Protein AF-A0A846QA84-F1 (afdb_monomer)

Mean predicted aligned error: 5.4 Å

Solvent-acc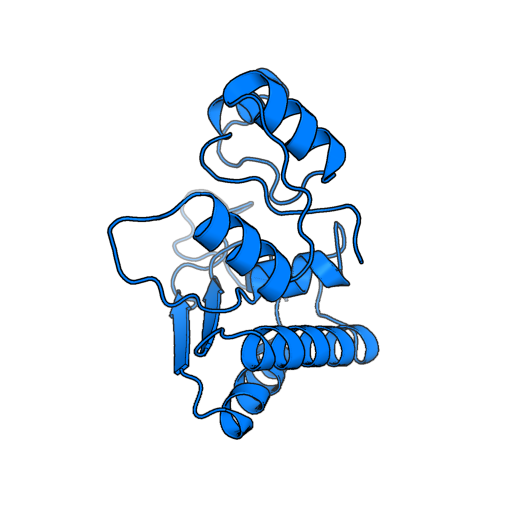essible surface area (backbone atoms only — not comparable to full-atom values): 9859 Å² total; per-residue (Å²): 128,49,66,32,36,66,67,62,77,90,46,50,67,63,48,36,74,77,54,76,61,95,87,63,76,79,68,62,41,47,42,66,62,49,26,54,50,35,33,73,77,74,70,48,65,86,84,60,90,48,54,51,51,45,48,51,55,48,60,77,68,58,72,97,66,93,83,81,52,56,43,46,48,40,58,41,46,26,42,72,44,35,91,65,30,87,43,64,75,51,73,72,48,47,54,52,39,42,51,53,49,54,50,32,44,74,50,62,30,54,25,41,30,39,45,35,33,35,88,47,33,49,38,54,48,70,65,58,52,52,60,48,55,56,61,29,67,84,67,76,36,46,81,51,65,46,66,69,76,62,35,50,84,65,97,53,64,90,89,58,95,52,41,73,80,86,127

Radius of gyration: 16.78 Å; Cα contacts (8 Å, |Δi|>4): 224; chains: 1; bounding box: 35×41×42 Å

Structure (mmCIF, N/CA/C/O backbone):
data_AF-A0A846QA84-F1
#
_entry.id   AF-A0A846QA84-F1
#
loop_
_atom_site.group_PDB
_atom_site.id
_atom_site.type_symbol
_atom_site.label_atom_id
_atom_site.label_alt_id
_atom_site.label_comp_id
_atom_site.label_asym_id
_atom_site.label_entity_id
_atom_site.label_seq_id
_atom_site.pdbx_PDB_ins_code
_atom_site.Cartn_x
_atom_site.Cartn_y
_atom_site.Cartn_z
_atom_site.occupancy
_atom_site.B_iso_or_equiv
_atom_site.auth_seq_id
_atom_site.auth_comp_id
_atom_site.auth_asym_id
_atom_site.auth_atom_id
_atom_site.pdbx_PDB_model_num
ATOM 1 N N . MET A 1 1 ? 8.808 -9.639 5.289 1.00 56.62 1 MET A N 1
ATOM 2 C CA . MET A 1 1 ? 7.900 -8.529 4.924 1.00 56.62 1 MET A CA 1
ATOM 3 C C . MET A 1 1 ? 8.656 -7.243 5.199 1.00 56.62 1 MET A C 1
ATOM 5 O O . MET A 1 1 ? 9.307 -7.202 6.235 1.00 56.62 1 MET A O 1
ATOM 9 N N . ASN A 1 2 ? 8.670 -6.285 4.268 1.00 66.56 2 ASN A N 1
ATOM 10 C CA . ASN A 1 2 ? 9.548 -5.113 4.367 1.00 66.56 2 ASN A CA 1
ATOM 11 C C . ASN A 1 2 ? 9.352 -4.306 5.652 1.00 66.56 2 ASN A C 1
ATOM 13 O O . ASN A 1 2 ? 8.237 -4.175 6.151 1.00 66.56 2 ASN A O 1
ATOM 17 N N . GLU A 1 3 ? 10.437 -3.695 6.117 1.00 86.62 3 GLU A N 1
ATOM 18 C CA . GLU A 1 3 ? 10.467 -2.801 7.281 1.00 86.62 3 GLU A CA 1
ATOM 19 C C . GLU A 1 3 ? 9.967 -1.388 6.951 1.00 86.62 3 GLU A C 1
ATOM 21 O O . GLU A 1 3 ? 10.035 -0.501 7.793 1.00 86.62 3 GLU A O 1
ATOM 26 N N . TYR A 1 4 ? 9.445 -1.164 5.741 1.00 91.81 4 TYR A N 1
ATOM 27 C CA . TYR A 1 4 ? 9.046 0.144 5.232 1.00 91.81 4 TYR A CA 1
ATOM 28 C C . TYR A 1 4 ? 7.558 0.199 4.915 1.00 91.81 4 TYR A C 1
ATOM 30 O O . TYR A 1 4 ? 6.963 -0.763 4.432 1.00 91.81 4 TYR A O 1
ATOM 38 N N . MET A 1 5 ? 6.966 1.372 5.119 1.00 92.44 5 MET A N 1
ATOM 39 C CA . MET A 1 5 ? 5.606 1.658 4.687 1.00 92.44 5 MET A CA 1
ATOM 40 C C . MET A 1 5 ? 5.478 3.085 4.164 1.00 92.44 5 MET A C 1
ATOM 42 O O . MET A 1 5 ? 6.270 3.971 4.490 1.00 92.44 5 MET A O 1
ATOM 46 N N . ARG A 1 6 ? 4.427 3.328 3.378 1.00 91.19 6 ARG A N 1
ATOM 47 C CA . ARG A 1 6 ? 3.999 4.694 3.083 1.00 91.19 6 ARG A CA 1
ATOM 48 C C . ARG A 1 6 ? 3.365 5.292 4.340 1.00 91.19 6 ARG A C 1
ATOM 50 O O . ARG A 1 6 ? 2.365 4.740 4.802 1.00 91.19 6 ARG A O 1
ATOM 57 N N . PRO A 1 7 ? 3.877 6.408 4.883 1.00 92.00 7 PRO A N 1
ATOM 58 C CA . PRO A 1 7 ? 3.294 6.990 6.078 1.00 92.00 7 PRO A CA 1
ATOM 59 C C . PRO A 1 7 ? 1.849 7.455 5.818 1.00 92.00 7 PRO A C 1
ATOM 61 O O . PRO A 1 7 ? 1.561 8.018 4.752 1.00 92.00 7 PRO A O 1
ATOM 64 N N . PRO A 1 8 ? 0.930 7.263 6.783 1.00 91.62 8 PRO A N 1
ATOM 65 C CA . PRO A 1 8 ? -0.411 7.824 6.712 1.00 91.62 8 PRO A CA 1
ATOM 66 C C . PRO A 1 8 ? -0.376 9.339 6.496 1.00 91.62 8 PRO A C 1
ATOM 68 O O . PRO A 1 8 ? 0.373 10.054 7.158 1.00 91.62 8 PRO A O 1
ATOM 71 N N . MET A 1 9 ? -1.243 9.861 5.620 1.00 89.19 9 MET A N 1
ATOM 72 C CA . MET A 1 9 ? -1.298 11.308 5.345 1.00 89.19 9 MET A CA 1
ATOM 73 C C . MET A 1 9 ? -1.587 12.152 6.589 1.00 89.19 9 MET A C 1
ATOM 75 O O . MET A 1 9 ? -1.236 13.327 6.620 1.00 89.19 9 MET A O 1
ATOM 79 N N . VAL A 1 10 ? -2.210 11.559 7.606 1.00 91.62 10 VAL A N 1
ATOM 80 C CA . VAL A 1 10 ? -2.491 12.222 8.881 1.00 91.62 10 VAL A CA 1
ATOM 81 C C . VAL A 1 10 ? -1.231 12.563 9.682 1.00 91.62 10 VAL A C 1
ATOM 83 O O . VAL A 1 10 ? -1.326 13.381 10.586 1.00 91.62 10 VAL A O 1
ATOM 86 N N . LEU A 1 11 ? -0.070 11.984 9.351 1.00 92.75 11 LEU A N 1
ATOM 87 C CA . LEU A 1 11 ? 1.227 12.285 9.974 1.00 92.75 11 LEU A CA 1
ATOM 88 C C . LEU A 1 11 ? 2.038 13.355 9.223 1.00 92.75 11 LEU A C 1
ATOM 90 O O . LEU A 1 11 ? 3.226 13.532 9.483 1.00 92.75 11 LEU A O 1
ATOM 94 N N . ARG A 1 12 ? 1.444 14.020 8.225 1.00 90.06 12 ARG A N 1
ATOM 95 C CA . ARG A 1 12 ? 2.167 14.940 7.335 1.00 90.06 12 ARG A CA 1
ATOM 96 C C . ARG A 1 12 ? 2.883 16.058 8.095 1.00 90.06 12 ARG A C 1
ATOM 98 O O . ARG A 1 12 ? 4.022 16.367 7.756 1.00 90.06 12 ARG A O 1
ATOM 105 N N . ASP A 1 13 ? 2.224 16.632 9.095 1.00 90.69 13 ASP A N 1
ATOM 106 C CA . ASP A 1 13 ? 2.763 17.755 9.862 1.00 90.69 13 ASP A CA 1
ATOM 107 C C . ASP A 1 13 ? 3.939 17.295 10.728 1.00 90.69 13 ASP A C 1
ATOM 109 O O . ASP A 1 13 ? 4.999 17.910 10.706 1.00 90.69 13 ASP A O 1
ATOM 113 N N . GLU A 1 14 ? 3.811 16.143 11.392 1.00 93.00 14 GLU A N 1
ATOM 114 C CA . GLU A 1 14 ? 4.884 15.573 12.210 1.00 93.00 14 GLU A CA 1
ATOM 115 C C . GLU A 1 14 ? 6.107 15.192 11.370 1.00 93.00 14 GLU A C 1
ATOM 117 O O . GLU A 1 14 ? 7.246 15.387 11.794 1.00 93.00 14 GLU A O 1
ATOM 122 N N . ILE A 1 15 ? 5.883 14.664 10.163 1.00 90.50 15 ILE A N 1
ATOM 123 C CA . ILE A 1 15 ? 6.961 14.351 9.219 1.00 90.50 15 ILE A CA 1
ATOM 124 C C . ILE A 1 15 ? 7.653 15.636 8.763 1.00 90.50 15 ILE A C 1
ATOM 126 O O . ILE A 1 15 ? 8.879 15.667 8.697 1.00 90.50 15 ILE A O 1
ATOM 130 N N . PHE A 1 16 ? 6.895 16.697 8.476 1.00 89.25 16 PHE A N 1
ATOM 131 C CA . PHE A 1 16 ? 7.455 17.991 8.089 1.00 89.25 16 PHE A CA 1
ATOM 132 C C . PHE A 1 16 ? 8.254 18.640 9.228 1.00 89.25 16 PHE A C 1
ATOM 134 O O . PHE A 1 16 ? 9.320 19.192 8.980 1.00 89.25 16 PHE A O 1
ATOM 141 N N . GLU A 1 17 ? 7.784 18.548 10.472 1.00 89.38 17 GLU A N 1
ATOM 142 C CA . GLU A 1 17 ? 8.512 19.058 11.639 1.00 89.38 17 GLU A CA 1
ATOM 143 C C . GLU A 1 17 ? 9.857 18.347 11.847 1.00 89.38 17 GLU A C 1
ATOM 145 O O . GLU A 1 17 ? 10.846 18.991 12.194 1.00 89.38 17 GLU A O 1
ATOM 150 N N . GLN A 1 18 ? 9.912 17.029 11.629 1.00 84.62 18 GLN A N 1
ATOM 151 C CA . GLN A 1 18 ? 11.150 16.255 11.763 1.00 84.62 18 GLN A CA 1
ATOM 152 C C . GLN A 1 18 ? 12.087 16.409 10.563 1.00 84.62 18 GLN A C 1
ATOM 154 O O .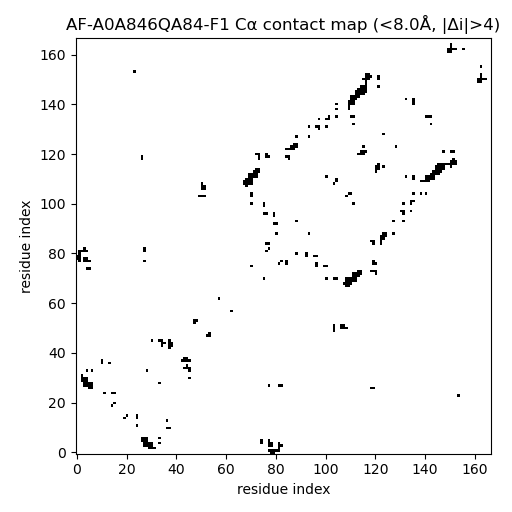 GLN A 1 18 ? 13.307 16.438 10.723 1.00 84.62 18 GLN A O 1
ATOM 159 N N . SER A 1 19 ? 11.524 16.480 9.359 1.00 83.44 19 SER A N 1
ATOM 160 C CA . SER A 1 19 ? 12.264 16.580 8.106 1.00 83.44 19 SER A CA 1
ATOM 161 C C . SER A 1 19 ? 11.544 17.546 7.159 1.00 83.44 19 SER A C 1
ATOM 163 O O . SER A 1 19 ? 10.719 17.124 6.342 1.00 83.44 19 SER A O 1
ATOM 165 N N . PRO A 1 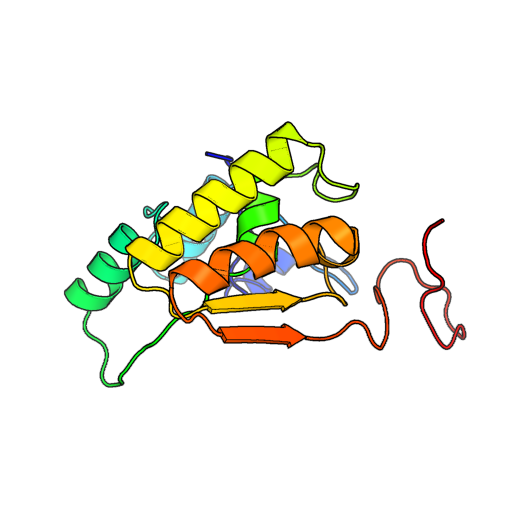20 ? 11.823 18.860 7.269 1.00 84.81 20 PRO A N 1
ATOM 166 C CA . PRO A 1 20 ? 11.170 19.864 6.441 1.00 84.81 20 PRO A CA 1
ATOM 167 C C . PRO A 1 20 ? 11.414 19.618 4.951 1.00 84.81 20 PRO A C 1
ATOM 169 O O . PRO A 1 20 ? 12.543 19.407 4.511 1.00 84.81 20 PRO A O 1
ATOM 172 N N . TYR A 1 21 ? 10.350 19.701 4.156 1.00 80.88 21 TYR A N 1
ATOM 173 C CA . TYR A 1 21 ? 10.397 19.531 2.705 1.00 80.88 21 TYR A CA 1
ATOM 174 C C . TYR A 1 21 ? 9.572 20.619 2.014 1.00 80.88 21 TYR A C 1
ATOM 176 O O . TYR A 1 21 ? 8.533 21.039 2.510 1.00 80.88 21 TYR A O 1
ATOM 184 N N . LEU A 1 22 ? 9.998 21.074 0.835 1.00 72.19 22 LEU A N 1
ATOM 185 C CA . LEU A 1 22 ? 9.330 22.201 0.172 1.00 72.19 22 LEU A CA 1
ATOM 186 C C . LEU A 1 22 ? 8.031 21.803 -0.553 1.00 72.19 22 LEU A C 1
ATOM 188 O O . LEU A 1 22 ? 7.061 22.553 -0.536 1.00 72.19 22 LEU A O 1
ATOM 192 N N . TYR A 1 23 ? 7.999 20.625 -1.185 1.00 74.56 23 TYR A N 1
ATOM 193 C CA . TYR A 1 23 ? 6.863 20.203 -2.022 1.00 74.56 23 TYR A CA 1
ATOM 194 C C . TYR A 1 23 ? 6.355 18.792 -1.725 1.00 74.56 23 TYR A C 1
ATOM 196 O O . TYR A 1 23 ? 5.160 18.526 -1.844 1.00 74.56 23 TYR A O 1
ATOM 204 N N . TYR A 1 24 ? 7.244 17.875 -1.345 1.00 74.69 24 TYR A N 1
ATOM 205 C CA . TYR A 1 24 ? 6.927 16.456 -1.276 1.00 74.69 24 TYR A CA 1
ATOM 206 C C . TYR A 1 24 ? 7.546 15.792 -0.054 1.00 74.69 24 TYR A C 1
ATOM 208 O O . TYR A 1 24 ? 8.763 15.806 0.104 1.00 74.69 24 TYR A O 1
ATOM 216 N N . ALA A 1 25 ? 6.698 15.158 0.756 1.00 80.50 25 ALA A N 1
ATOM 217 C CA . ALA A 1 25 ? 7.138 14.299 1.845 1.00 80.50 25 ALA A CA 1
ATOM 218 C C . ALA A 1 25 ? 7.853 13.042 1.310 1.00 80.50 25 ALA A C 1
ATOM 220 O O . ALA A 1 25 ? 7.544 12.597 0.187 1.00 80.50 25 ALA A O 1
ATOM 221 N N . PRO A 1 26 ? 8.731 12.425 2.126 1.00 84.31 26 PRO A N 1
ATOM 222 C CA . PRO A 1 26 ? 9.246 11.085 1.869 1.00 84.31 26 PRO A CA 1
ATOM 223 C C . PRO A 1 26 ? 8.107 10.105 1.560 1.00 84.31 26 PRO A C 1
ATOM 225 O O . PRO A 1 26 ? 7.094 10.065 2.259 1.00 84.31 26 PRO A O 1
ATOM 228 N N . THR A 1 27 ? 8.248 9.335 0.479 1.00 85.06 27 THR A N 1
ATOM 229 C CA . THR A 1 27 ? 7.221 8.360 0.061 1.00 85.06 27 THR A CA 1
ATOM 230 C C . THR A 1 27 ? 7.166 7.162 1.002 1.00 85.06 27 THR A C 1
ATOM 232 O O . THR A 1 27 ? 6.089 6.623 1.239 1.00 85.06 27 THR A O 1
ATOM 235 N N . VAL A 1 28 ? 8.323 6.740 1.504 1.00 92.19 28 VAL A N 1
ATOM 236 C CA . VAL A 1 28 ? 8.508 5.554 2.339 1.00 92.19 28 VAL A CA 1
ATOM 237 C C . VAL A 1 28 ? 9.284 5.953 3.583 1.00 92.19 28 VAL A C 1
ATOM 239 O O . VAL A 1 28 ? 10.170 6.803 3.508 1.00 92.19 28 VAL A O 1
ATOM 242 N N . LEU A 1 29 ? 8.924 5.361 4.715 1.00 93.12 29 LEU A N 1
ATOM 243 C CA . LEU A 1 29 ? 9.637 5.478 5.982 1.00 93.12 29 LEU A CA 1
ATOM 244 C C . LEU A 1 29 ? 9.697 4.097 6.646 1.00 93.12 29 LEU A C 1
ATOM 246 O O . LEU A 1 29 ? 8.795 3.284 6.403 1.00 93.12 29 LEU A O 1
ATOM 250 N N . PRO A 1 30 ? 10.703 3.836 7.498 1.00 93.69 30 PRO A N 1
ATOM 251 C CA . PRO A 1 30 ? 10.697 2.659 8.352 1.00 93.69 30 PRO A CA 1
ATOM 252 C C . PRO A 1 30 ? 9.425 2.609 9.205 1.00 93.69 30 PRO A C 1
ATOM 254 O O . PRO A 1 30 ? 8.974 3.630 9.734 1.00 93.69 30 PRO A O 1
ATOM 257 N N . ILE A 1 31 ? 8.838 1.423 9.350 1.00 93.75 31 ILE A N 1
ATOM 258 C CA . ILE A 1 31 ? 7.599 1.206 10.104 1.00 93.75 31 ILE A CA 1
ATOM 259 C C . ILE A 1 31 ? 7.778 1.634 11.560 1.00 93.75 31 ILE A C 1
ATOM 261 O O . ILE A 1 31 ? 6.859 2.220 12.126 1.00 93.75 31 ILE A O 1
ATOM 265 N N . ASP A 1 32 ? 8.955 1.420 12.146 1.00 94.56 32 ASP A N 1
ATOM 266 C CA . ASP A 1 32 ? 9.250 1.845 13.518 1.00 94.56 32 ASP A CA 1
ATOM 267 C C . ASP A 1 32 ? 9.178 3.368 13.661 1.00 94.56 32 ASP A C 1
ATOM 269 O O . ASP A 1 32 ? 8.512 3.873 14.562 1.00 94.56 32 ASP A O 1
ATOM 273 N N . THR A 1 33 ? 9.734 4.111 12.697 1.00 94.6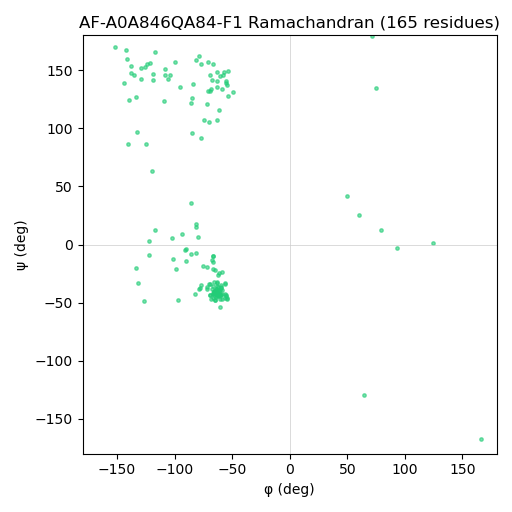2 33 THR A N 1
ATOM 274 C CA . THR A 1 33 ? 9.609 5.575 12.649 1.00 94.62 33 THR A CA 1
ATOM 275 C C . THR A 1 33 ? 8.147 6.008 12.538 1.00 94.62 33 THR A C 1
ATOM 277 O O . THR A 1 33 ? 7.710 6.927 13.233 1.00 94.62 33 THR A O 1
ATOM 280 N N . VAL A 1 34 ? 7.358 5.340 11.691 1.00 94.81 34 VAL A N 1
ATOM 281 C CA . VAL A 1 34 ? 5.922 5.631 11.564 1.00 94.81 34 VAL A CA 1
ATOM 282 C C . VAL A 1 34 ? 5.177 5.305 12.861 1.00 94.81 34 VAL A C 1
ATOM 284 O O . VAL A 1 34 ? 4.313 6.073 13.281 1.00 94.81 34 VAL A O 1
ATOM 287 N N . ASN A 1 35 ? 5.523 4.208 13.527 1.00 95.75 35 ASN A N 1
ATOM 288 C CA . ASN A 1 35 ? 4.914 3.788 14.782 1.00 95.75 35 ASN A CA 1
ATOM 289 C C . ASN A 1 35 ? 5.236 4.732 15.937 1.00 95.75 35 ASN A C 1
ATOM 291 O O . ASN A 1 35 ? 4.336 5.040 16.717 1.00 95.75 35 ASN A O 1
ATOM 295 N N . ASP A 1 36 ? 6.455 5.259 16.012 1.00 96.25 36 ASP A N 1
ATOM 296 C CA . ASP A 1 36 ? 6.819 6.283 16.992 1.00 96.25 36 ASP A CA 1
ATOM 297 C C . ASP A 1 36 ? 5.982 7.554 16.807 1.00 96.25 36 ASP A C 1
ATOM 299 O O . ASP A 1 36 ? 5.451 8.110 17.775 1.00 96.25 36 ASP A O 1
ATOM 303 N N . LEU A 1 37 ? 5.785 7.979 15.555 1.00 95.50 37 LEU A N 1
ATOM 304 C CA . LEU A 1 37 ? 4.931 9.117 15.213 1.00 95.50 37 LEU A CA 1
ATOM 305 C C . LEU A 1 37 ? 3.456 8.865 15.556 1.00 95.50 37 LEU A C 1
ATOM 307 O O . LEU A 1 37 ? 2.820 9.706 16.197 1.00 95.50 37 LEU A O 1
ATOM 311 N N . MET A 1 38 ? 2.915 7.703 15.181 1.00 96.25 38 MET A N 1
ATOM 312 C CA . MET A 1 38 ? 1.542 7.304 15.511 1.00 96.25 38 MET A CA 1
ATOM 313 C C . MET A 1 38 ? 1.325 7.244 17.024 1.00 96.25 38 MET A C 1
ATOM 315 O O . MET A 1 38 ? 0.330 7.770 17.527 1.00 96.25 38 MET A O 1
ATOM 319 N N . LYS A 1 39 ? 2.280 6.680 17.769 1.00 96.62 39 LYS A N 1
ATOM 320 C CA . LYS A 1 39 ? 2.211 6.581 19.227 1.00 96.62 39 LYS A CA 1
ATOM 321 C C . LYS A 1 39 ? 2.272 7.955 19.880 1.00 96.62 39 LYS A C 1
ATOM 323 O O . LYS A 1 39 ? 1.488 8.219 20.787 1.00 96.62 39 LYS A O 1
ATOM 328 N N . LYS A 1 40 ? 3.141 8.848 19.398 1.00 95.44 40 LYS A N 1
ATOM 329 C CA . LYS A 1 40 ? 3.241 10.227 19.893 1.00 95.44 40 LYS A CA 1
ATOM 330 C C . LYS A 1 40 ? 1.956 11.024 19.643 1.00 95.44 40 LYS A C 1
ATOM 332 O O . LYS A 1 40 ? 1.515 11.738 20.538 1.00 95.44 40 LYS A O 1
ATOM 337 N N . LYS A 1 41 ? 1.363 10.915 18.449 1.00 95.38 41 LYS A N 1
ATOM 338 C CA . LYS A 1 41 ? 0.189 11.711 18.050 1.00 95.38 41 LYS A CA 1
ATOM 339 C C . LYS A 1 41 ? -1.136 11.144 18.557 1.00 95.38 41 LYS A C 1
ATOM 341 O O . LYS A 1 41 ? -2.003 11.897 18.989 1.00 95.38 41 LYS A O 1
ATOM 346 N N . TYR A 1 42 ? -1.304 9.827 18.480 1.00 94.88 42 TYR A N 1
ATOM 347 C CA . TYR A 1 42 ? -2.587 9.154 18.694 1.00 94.88 42 TYR A CA 1
ATOM 348 C C . TYR A 1 42 ? -2.573 8.113 19.817 1.00 94.88 42 TYR A C 1
ATOM 350 O O . TYR A 1 42 ? -3.636 7.614 20.181 1.00 94.88 42 TYR A O 1
ATOM 358 N N . GLY A 1 43 ? -1.408 7.771 20.376 1.00 95.69 43 GLY A N 1
ATOM 359 C CA . GLY A 1 43 ? -1.300 6.817 21.483 1.00 95.69 43 GLY A CA 1
ATOM 360 C C . GLY A 1 43 ? -1.382 5.339 21.086 1.00 95.69 43 GLY A C 1
ATOM 361 O O . GLY A 1 43 ? -1.517 4.495 21.967 1.00 95.69 43 GLY A O 1
ATOM 362 N N . TRP A 1 44 ? -1.295 5.003 19.794 1.00 94.12 44 TRP A N 1
ATOM 363 C CA . TRP A 1 44 ? -1.321 3.620 19.293 1.00 94.12 44 TRP A CA 1
ATOM 364 C C . TRP A 1 44 ? -0.355 3.423 18.115 1.00 94.12 44 TRP A C 1
ATOM 366 O O . TRP A 1 44 ? 0.153 4.396 17.563 1.00 94.12 44 TRP A O 1
ATOM 376 N N . THR A 1 45 ? -0.086 2.170 17.743 1.00 95.31 45 THR A N 1
ATOM 377 C CA . THR A 1 45 ? 0.878 1.783 16.695 1.00 95.31 45 THR A CA 1
ATOM 378 C C . THR A 1 45 ? 0.233 0.919 15.614 1.00 95.31 45 THR A C 1
ATOM 380 O O . THR A 1 45 ? -0.732 0.208 15.873 1.00 95.31 45 THR A O 1
ATOM 383 N N . ILE A 1 46 ? 0.804 0.935 14.412 1.00 93.12 46 ILE A N 1
ATOM 384 C CA . ILE A 1 46 ? 0.467 0.062 13.286 1.00 93.12 46 ILE A CA 1
ATOM 385 C C . ILE A 1 46 ? 1.243 -1.255 13.428 1.00 93.12 46 ILE A C 1
ATOM 387 O O . ILE A 1 46 ? 2.411 -1.393 13.047 1.00 93.12 46 ILE A O 1
ATOM 391 N N . ASP A 1 47 ? 0.571 -2.237 14.005 1.00 92.25 47 ASP A N 1
ATOM 392 C CA . ASP A 1 47 ? 1.094 -3.551 14.395 1.00 92.25 47 ASP A CA 1
ATOM 393 C C . ASP A 1 47 ? 0.428 -4.717 13.645 1.00 92.25 47 ASP A C 1
ATOM 395 O O . ASP A 1 47 ? 0.629 -5.875 13.996 1.00 92.25 47 ASP A O 1
ATOM 399 N N . TYR A 1 48 ? -0.315 -4.412 12.583 1.00 93.06 48 TYR A N 1
ATOM 400 C CA . TYR A 1 48 ? -0.791 -5.376 11.597 1.00 93.06 48 TYR A CA 1
ATOM 401 C C . TYR A 1 48 ? 0.100 -5.366 10.348 1.00 93.06 48 TYR A C 1
ATOM 403 O O . TYR A 1 48 ? 0.818 -4.400 10.052 1.00 93.06 48 TYR A O 1
ATOM 411 N N . ARG A 1 49 ? 0.069 -6.477 9.623 1.00 91.88 49 ARG A N 1
ATOM 412 C CA . ARG A 1 49 ? 0.853 -6.782 8.423 1.00 91.88 49 ARG A CA 1
ATOM 413 C C . ARG A 1 49 ? -0.002 -7.376 7.307 1.00 91.88 49 ARG A C 1
ATOM 415 O O . ARG A 1 49 ? 0.395 -7.280 6.150 1.00 91.88 49 ARG A O 1
ATOM 422 N N . THR A 1 50 ? -1.169 -7.927 7.630 1.00 94.75 50 THR A N 1
ATOM 423 C CA . THR A 1 50 ? -2.122 -8.474 6.653 1.00 94.75 50 THR A CA 1
ATOM 424 C C . THR A 1 50 ? -3.449 -7.714 6.665 1.00 94.75 50 THR A C 1
ATOM 426 O O . THR A 1 50 ? -3.736 -6.937 7.583 1.00 94.75 50 THR A O 1
ATOM 429 N N . MET A 1 51 ? -4.279 -7.923 5.639 1.00 95.31 51 MET A N 1
ATOM 430 C CA . MET A 1 51 ? -5.624 -7.346 5.602 1.00 95.31 51 MET A CA 1
ATOM 431 C C . MET A 1 51 ? -6.528 -7.993 6.649 1.00 95.31 51 MET A C 1
ATOM 433 O O . MET A 1 51 ? -7.335 -7.290 7.250 1.00 95.31 51 MET A O 1
ATOM 437 N N . ALA A 1 52 ? -6.354 -9.288 6.923 1.00 96.38 52 ALA A N 1
ATOM 438 C CA . ALA A 1 52 ? -7.075 -9.976 7.992 1.00 96.38 52 ALA A CA 1
ATOM 439 C C . ALA A 1 52 ? -6.790 -9.359 9.372 1.00 96.38 52 ALA A C 1
ATOM 441 O O . ALA A 1 52 ? -7.720 -9.064 10.120 1.00 96.38 52 ALA A O 1
ATOM 442 N N . GLU A 1 53 ? -5.520 -9.096 9.693 1.00 96.19 53 GLU A N 1
ATOM 443 C CA . GLU A 1 53 ? -5.144 -8.438 10.951 1.00 96.19 53 GLU A CA 1
ATOM 444 C C . GLU A 1 53 ? -5.688 -7.005 11.021 1.00 96.19 53 GLU A C 1
ATOM 446 O O . GLU A 1 53 ? -6.182 -6.574 12.062 1.00 96.19 53 GLU A O 1
ATOM 451 N N . TYR A 1 54 ? -5.650 -6.264 9.908 1.00 94.88 54 TYR A N 1
ATOM 452 C CA . TYR A 1 54 ? -6.255 -4.935 9.844 1.00 94.88 54 TYR A CA 1
ATOM 453 C C . TYR A 1 54 ? -7.772 -4.981 10.083 1.00 94.88 54 TYR A C 1
ATOM 455 O O . TYR A 1 54 ? -8.289 -4.181 10.866 1.00 94.88 54 TYR A O 1
ATOM 463 N N . PHE A 1 55 ? -8.484 -5.928 9.467 1.00 95.56 55 PHE A N 1
ATOM 464 C CA . PHE A 1 55 ? -9.917 -6.109 9.692 1.00 95.56 55 PHE A CA 1
ATOM 465 C C . PHE A 1 55 ? -10.232 -6.443 11.141 1.00 95.56 55 PHE A C 1
ATOM 467 O O . PHE A 1 55 ? -11.118 -5.809 11.709 1.00 95.56 55 PHE A O 1
ATOM 474 N N . GLN A 1 56 ? -9.450 -7.320 11.772 1.00 95.62 56 GLN A N 1
ATOM 475 C CA . GLN A 1 56 ? -9.590 -7.599 13.197 1.00 95.62 56 GLN A CA 1
ATOM 476 C C . GLN A 1 56 ? -9.494 -6.310 14.031 1.00 95.62 56 GLN A C 1
ATOM 478 O O . GLN A 1 56 ? -10.333 -6.076 14.897 1.00 95.62 56 GLN A O 1
ATOM 483 N N . ARG A 1 57 ? -8.541 -5.412 13.735 1.00 94.56 57 ARG A N 1
ATOM 484 C CA . ARG A 1 57 ? -8.433 -4.120 14.443 1.00 94.56 57 ARG A CA 1
ATOM 485 C C . ARG A 1 57 ? -9.629 -3.205 14.225 1.00 94.56 57 ARG A C 1
AT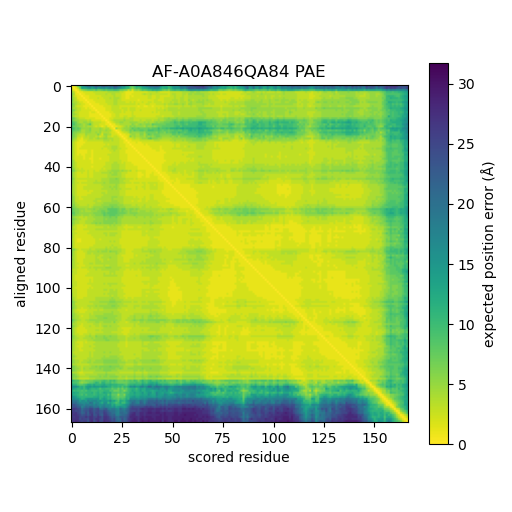OM 487 O O . ARG A 1 57 ? -10.041 -2.507 15.152 1.00 94.56 57 ARG A O 1
ATOM 494 N N . VAL A 1 58 ? -10.170 -3.176 13.011 1.00 94.50 58 VAL A N 1
ATOM 495 C CA . VAL A 1 58 ? -11.363 -2.380 12.695 1.00 94.50 58 VAL A CA 1
ATOM 496 C C . VAL A 1 58 ? -12.587 -2.930 13.430 1.00 94.50 58 VAL A C 1
ATOM 498 O O . VAL A 1 58 ? -13.351 -2.147 13.995 1.00 94.50 58 VAL A O 1
ATOM 501 N N . GLU A 1 59 ? -12.750 -4.251 13.476 1.00 94.94 59 GLU A N 1
ATOM 502 C CA . GLU A 1 59 ? -13.846 -4.926 14.177 1.00 94.94 59 GLU A CA 1
ATOM 503 C C . GLU A 1 59 ? -13.763 -4.740 15.696 1.00 94.94 59 GLU A C 1
ATOM 505 O O . GLU A 1 59 ? -14.751 -4.352 16.316 1.00 94.94 59 GLU A O 1
ATOM 510 N N . GLU A 1 60 ? -12.580 -4.926 16.291 1.00 95.50 60 GLU A N 1
ATOM 511 C CA . GLU A 1 60 ? -12.337 -4.703 17.723 1.00 95.50 60 GLU A CA 1
ATOM 512 C C . GLU A 1 60 ? -12.628 -3.258 18.138 1.00 95.50 60 GLU A C 1
ATOM 514 O O . GLU A 1 60 ? -13.137 -3.002 19.232 1.00 95.50 60 GLU A O 1
ATOM 519 N N . ARG A 1 61 ? -12.306 -2.291 17.269 1.00 93.69 61 ARG A N 1
ATOM 520 C CA . ARG A 1 61 ? -12.577 -0.877 17.535 1.00 93.69 61 ARG A CA 1
ATOM 521 C C . ARG A 1 61 ? -14.046 -0.511 17.328 1.00 93.69 61 ARG A C 1
ATOM 523 O O . ARG A 1 61 ? -14.550 0.353 18.047 1.00 93.69 61 ARG A O 1
ATOM 530 N N . GLY A 1 62 ? -14.696 -1.139 16.352 1.00 95.94 62 GLY A N 1
ATOM 531 C CA . GLY A 1 62 ? -16.034 -0.810 15.879 1.00 95.94 62 GLY A CA 1
ATOM 532 C C . GLY A 1 62 ? -16.062 0.457 15.017 1.00 95.94 62 GLY A C 1
ATOM 533 O O . GLY A 1 62 ? -15.489 1.493 15.363 1.00 95.94 62 GLY A O 1
ATOM 534 N N . ILE A 1 63 ? -16.773 0.394 13.891 1.00 96.12 63 ILE A N 1
ATOM 535 C CA . ILE A 1 63 ? -17.049 1.538 13.011 1.00 96.12 63 I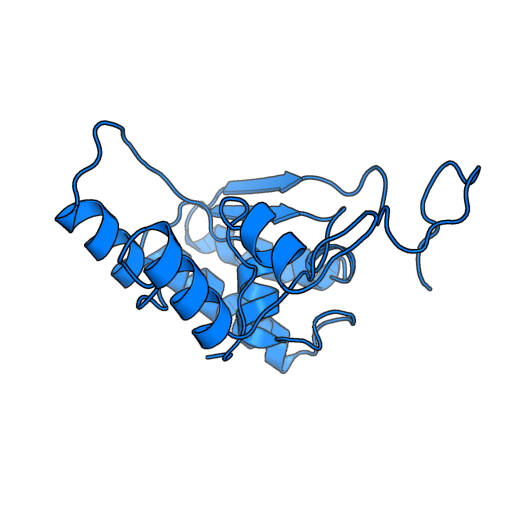LE A CA 1
ATOM 536 C C . ILE A 1 63 ? -18.549 1.628 12.718 1.00 96.12 63 ILE A C 1
ATOM 538 O O . ILE A 1 63 ? -19.258 0.627 12.740 1.00 96.12 63 ILE A O 1
ATOM 542 N N . SER A 1 64 ? -19.053 2.835 12.454 1.00 97.12 64 SER A N 1
ATOM 543 C CA . SER A 1 64 ? -20.488 3.083 12.238 1.00 97.12 64 SER A CA 1
ATOM 544 C C . SER A 1 64 ? -20.961 2.859 10.800 1.00 97.12 64 SER A C 1
ATOM 546 O O . SER A 1 64 ? -22.160 2.929 10.533 1.00 97.12 64 SER A O 1
ATOM 548 N N . ILE A 1 65 ? -20.036 2.629 9.867 1.00 96.38 65 ILE A N 1
ATOM 549 C CA . ILE A 1 65 ? -20.311 2.508 8.434 1.00 96.38 65 ILE A CA 1
ATOM 550 C C . ILE A 1 65 ? -19.852 1.154 7.905 1.00 96.38 65 ILE A C 1
ATOM 552 O O . ILE A 1 65 ? -18.924 0.550 8.438 1.00 96.38 65 ILE A O 1
ATOM 556 N N . ASN A 1 66 ? -20.459 0.716 6.803 1.00 95.56 66 ASN A N 1
ATOM 557 C CA . ASN A 1 66 ? -19.930 -0.405 6.034 1.00 95.56 66 ASN A CA 1
ATOM 558 C C . ASN A 1 66 ? -18.603 -0.004 5.381 1.00 95.56 66 ASN A C 1
ATOM 560 O O . ASN A 1 66 ? -18.465 1.114 4.879 1.00 95.56 66 ASN A O 1
ATOM 564 N N . TYR A 1 67 ? -17.649 -0.932 5.350 1.00 94.44 67 TYR A N 1
ATOM 565 C CA . TYR A 1 67 ? -16.320 -0.696 4.804 1.00 94.44 67 TYR A CA 1
ATOM 566 C C . TYR A 1 67 ? -15.898 -1.848 3.892 1.00 94.44 67 TYR A C 1
ATOM 568 O O . TYR A 1 67 ? -15.961 -3.011 4.278 1.00 94.44 67 TYR A O 1
ATOM 576 N N . VAL A 1 68 ? -15.495 -1.514 2.665 1.00 93.69 68 VAL A N 1
ATOM 577 C CA . VAL A 1 68 ? -15.076 -2.475 1.637 1.00 93.69 68 VAL A CA 1
ATOM 578 C C . VAL A 1 68 ? -13.760 -1.975 1.039 1.00 93.69 68 VAL A C 1
ATOM 580 O O . VAL A 1 68 ? -13.786 -1.086 0.184 1.00 93.69 68 VAL A O 1
ATOM 583 N N . PRO A 1 69 ? -12.600 -2.467 1.505 1.00 94.88 69 PRO A N 1
ATOM 584 C CA . PRO A 1 69 ? -11.320 -1.985 1.015 1.00 94.88 69 PRO A CA 1
ATOM 585 C C . PRO A 1 69 ? -10.915 -2.627 -0.312 1.00 94.88 69 PRO A C 1
ATOM 587 O O . PRO A 1 69 ? -11.342 -3.723 -0.690 1.00 94.88 69 PRO A O 1
ATOM 590 N N . LEU A 1 70 ? -10.017 -1.919 -0.988 1.00 97.75 70 LEU A N 1
ATOM 591 C CA . LEU A 1 70 ? -9.234 -2.411 -2.110 1.00 97.75 70 LEU A CA 1
ATOM 592 C C . LEU A 1 70 ? -7.788 -2.577 -1.647 1.00 97.75 70 LEU A C 1
ATOM 594 O O . LEU A 1 70 ? -7.295 -1.762 -0.864 1.00 97.75 70 LEU A O 1
ATOM 598 N N . VAL A 1 71 ? -7.084 -3.578 -2.172 1.00 97.56 71 VAL A N 1
ATOM 599 C CA . VAL A 1 71 ? -5.634 -3.667 -1.993 1.00 97.56 71 VAL A CA 1
ATOM 600 C C . VAL A 1 71 ? -4.959 -2.571 -2.822 1.00 97.56 71 VAL A C 1
ATOM 602 O O . VAL A 1 71 ? -5.300 -2.336 -3.982 1.00 97.56 71 VAL A O 1
ATOM 605 N N . GLY A 1 72 ? -4.032 -1.832 -2.218 1.00 96.88 72 GLY A N 1
ATOM 606 C CA . GLY A 1 72 ? -3.290 -0.779 -2.910 1.00 96.88 72 GLY A CA 1
ATOM 607 C C . GLY A 1 72 ? -2.071 -1.345 -3.626 1.00 96.88 72 GLY A C 1
ATOM 608 O O . GLY A 1 72 ? -1.189 -1.886 -2.964 1.00 96.88 72 GLY A O 1
ATOM 609 N N . HIS A 1 73 ? -1.978 -1.165 -4.945 1.00 97.50 73 HIS A N 1
ATOM 610 C CA . HIS A 1 73 ? -0.801 -1.551 -5.727 1.00 97.50 73 HIS A CA 1
ATOM 611 C C . HIS A 1 73 ? 0.480 -0.921 -5.164 1.00 97.50 73 HIS A C 1
ATOM 613 O O . HIS A 1 73 ? 1.437 -1.631 -4.876 1.00 97.50 73 HIS A O 1
ATOM 619 N N . GLY A 1 74 ? 0.466 0.381 -4.863 1.00 95.56 74 GLY A N 1
ATOM 620 C CA . GLY A 1 74 ? 1.632 1.038 -4.270 1.00 95.56 74 GLY A CA 1
ATOM 621 C C . GLY A 1 74 ? 2.019 0.519 -2.889 1.00 95.56 74 GLY A C 1
ATOM 622 O O . GLY A 1 74 ? 3.203 0.463 -2.566 1.00 95.56 74 GLY A O 1
ATOM 623 N N . THR A 1 75 ? 1.049 0.084 -2.082 1.00 95.19 75 THR A N 1
ATOM 624 C CA . THR A 1 75 ? 1.335 -0.577 -0.801 1.00 95.19 75 THR A CA 1
ATOM 625 C C . THR A 1 75 ? 2.028 -1.916 -1.033 1.00 95.19 75 THR A C 1
ATOM 627 O O . THR A 1 75 ? 3.019 -2.205 -0.371 1.00 95.19 75 THR A O 1
ATOM 630 N N . VAL A 1 76 ? 1.554 -2.695 -2.009 1.00 96.75 76 VAL A N 1
ATOM 631 C CA . VAL A 1 76 ? 2.149 -3.980 -2.402 1.00 96.75 76 VAL A CA 1
ATOM 632 C C . VAL A 1 76 ? 3.566 -3.789 -2.959 1.0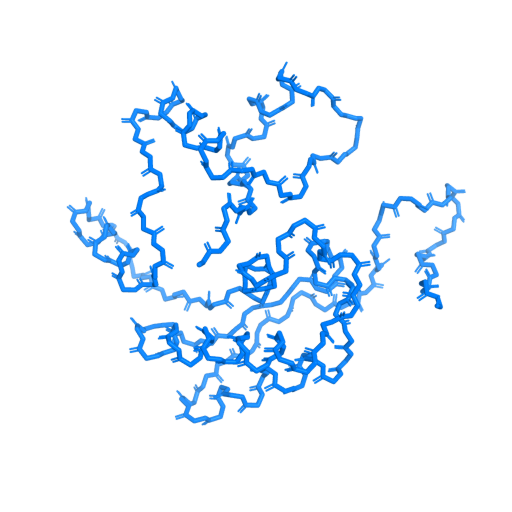0 96.75 76 VAL A C 1
ATOM 634 O O . VAL A 1 76 ? 4.484 -4.468 -2.502 1.00 96.75 76 VAL A O 1
ATOM 637 N N . ARG A 1 77 ? 3.791 -2.803 -3.841 1.00 96.62 77 ARG A N 1
ATOM 638 C CA . ARG A 1 77 ? 5.138 -2.445 -4.321 1.00 96.62 77 ARG A CA 1
ATOM 639 C C . ARG A 1 77 ? 6.078 -2.095 -3.176 1.00 96.62 77 ARG A C 1
ATOM 641 O O . ARG A 1 77 ? 7.196 -2.588 -3.149 1.00 96.62 77 ARG A O 1
ATOM 648 N N . ILE A 1 78 ? 5.650 -1.277 -2.213 1.00 95.81 78 ILE A N 1
ATOM 649 C CA . ILE A 1 78 ? 6.494 -0.925 -1.055 1.00 95.81 78 ILE A CA 1
ATOM 650 C C . ILE A 1 78 ? 6.764 -2.157 -0.182 1.00 95.81 78 ILE A C 1
ATOM 652 O O . ILE A 1 78 ? 7.895 -2.365 0.253 1.00 95.81 78 ILE A O 1
ATOM 656 N N . ALA A 1 79 ? 5.762 -3.011 0.031 1.00 95.12 79 ALA A N 1
ATOM 657 C CA . ALA A 1 79 ? 5.911 -4.229 0.823 1.00 95.12 79 ALA A CA 1
ATOM 658 C C . ALA A 1 79 ? 6.926 -5.225 0.227 1.00 95.12 79 ALA A C 1
ATOM 660 O O . ALA A 1 79 ? 7.523 -5.997 0.980 1.00 95.12 79 ALA A O 1
ATOM 661 N N . VAL A 1 80 ? 7.147 -5.190 -1.091 1.00 96.06 80 VAL A N 1
ATOM 662 C CA . VAL A 1 80 ? 8.119 -6.049 -1.788 1.00 96.06 80 VAL A CA 1
ATOM 663 C C . VAL A 1 80 ? 9.455 -5.337 -2.021 1.00 96.06 80 VAL A C 1
ATOM 665 O O . VAL A 1 80 ? 10.502 -5.883 -1.695 1.00 96.06 80 VAL A O 1
ATOM 668 N N . MET A 1 81 ? 9.432 -4.107 -2.534 1.00 95.50 81 MET A N 1
ATOM 669 C CA . MET A 1 81 ? 10.619 -3.394 -3.031 1.00 95.50 81 MET A CA 1
ATOM 670 C C . MET A 1 81 ? 11.201 -2.385 -2.029 1.00 95.50 81 MET A C 1
ATOM 672 O O . MET A 1 81 ? 12.365 -2.011 -2.128 1.00 95.50 81 MET A O 1
ATOM 676 N N . GLY A 1 82 ? 10.418 -1.931 -1.049 1.00 93.62 82 GLY A N 1
ATOM 677 C CA . GLY A 1 82 ? 10.903 -1.051 0.019 1.00 93.62 82 GLY A CA 1
ATOM 678 C C . GLY A 1 82 ? 11.345 0.293 -0.535 1.00 93.62 82 GLY A C 1
ATOM 679 O O . GLY A 1 82 ? 10.591 0.913 -1.277 1.00 93.62 82 GLY A O 1
ATOM 680 N N . GLU A 1 83 ? 12.554 0.742 -0.193 1.00 92.75 83 GLU A N 1
ATOM 681 C CA . GLU A 1 83 ? 13.150 1.979 -0.726 1.00 92.75 83 GLU A CA 1
ATOM 682 C C . GLU A 1 83 ? 13.581 1.871 -2.196 1.00 92.75 83 GLU A C 1
ATOM 684 O O . GLU A 1 83 ? 13.672 2.889 -2.883 1.00 92.75 83 GLU A O 1
ATOM 689 N N . ASP A 1 84 ? 13.755 0.651 -2.710 1.00 93.88 84 ASP A N 1
ATOM 690 C CA . ASP A 1 84 ? 14.169 0.364 -4.089 1.00 93.88 84 ASP A CA 1
ATOM 691 C C . ASP A 1 84 ? 12.994 0.433 -5.089 1.00 93.88 84 ASP A C 1
ATOM 693 O O . ASP A 1 84 ? 13.047 -0.061 -6.210 1.00 93.88 84 ASP A O 1
ATOM 697 N N . TYR A 1 85 ? 11.884 1.070 -4.706 1.00 93.31 85 TYR A N 1
ATOM 698 C CA . TYR A 1 85 ? 10.673 1.170 -5.525 1.00 93.31 85 TYR A CA 1
ATOM 699 C C . TYR A 1 85 ? 10.835 2.011 -6.804 1.00 93.31 85 TYR A C 1
ATOM 701 O O . TYR A 1 85 ? 9.912 2.045 -7.619 1.00 93.31 85 TYR A O 1
ATOM 709 N N . LYS A 1 86 ? 11.952 2.729 -6.986 1.00 93.12 86 LYS A N 1
ATOM 710 C CA . LYS A 1 86 ? 12.191 3.667 -8.103 1.00 93.12 86 LYS A CA 1
ATOM 711 C C . LYS A 1 86 ? 12.755 2.987 -9.364 1.00 93.12 86 LYS A C 1
ATOM 713 O O . LYS A 1 86 ? 13.581 3.565 -10.063 1.00 93.12 86 LYS A O 1
ATOM 718 N N . ARG A 1 87 ? 12.323 1.758 -9.644 1.00 94.56 87 ARG A N 1
ATOM 719 C CA . ARG A 1 87 ? 12.676 0.964 -10.833 1.00 94.56 87 ARG A CA 1
ATOM 720 C C . ARG A 1 87 ? 11.550 -0.005 -11.180 1.00 94.56 87 ARG A C 1
ATOM 722 O O . ARG A 1 87 ? 10.643 -0.204 -10.375 1.00 94.56 87 ARG A O 1
ATOM 729 N N . HIS A 1 88 ? 11.615 -0.654 -12.334 1.00 96.19 88 HIS A N 1
ATOM 730 C CA . HIS A 1 88 ? 10.710 -1.764 -12.630 1.00 96.19 88 HIS A CA 1
ATOM 731 C C . HIS A 1 88 ? 10.929 -2.938 -11.666 1.00 96.19 88 HIS A C 1
ATOM 733 O O . HIS A 1 88 ? 12.045 -3.162 -11.175 1.00 96.19 88 HIS A O 1
ATOM 739 N N . SER A 1 89 ? 9.852 -3.671 -11.375 1.00 96.81 89 SER A N 1
ATOM 740 C CA . SER A 1 89 ? 9.954 -4.899 -10.593 1.00 96.81 89 SER A CA 1
ATOM 741 C C . SER A 1 89 ? 10.667 -5.987 -11.396 1.00 96.81 89 SER A C 1
ATOM 743 O O . SER A 1 89 ? 10.568 -6.085 -12.619 1.00 96.81 89 SER A O 1
ATOM 745 N N . THR A 1 90 ? 11.428 -6.814 -10.694 1.00 97.56 90 THR A N 1
ATOM 746 C CA . THR A 1 90 ? 11.973 -8.055 -11.239 1.00 97.56 90 THR A CA 1
ATOM 747 C C . THR A 1 90 ? 10.892 -9.132 -11.252 1.00 97.56 90 THR A C 1
ATOM 749 O O . THR A 1 90 ? 9.899 -9.053 -10.528 1.00 97.56 90 THR A O 1
ATOM 752 N N . LYS A 1 91 ? 11.097 -10.199 -12.032 1.00 97.38 91 LYS A N 1
ATOM 753 C CA . LYS A 1 91 ? 10.142 -11.313 -12.087 1.00 97.38 91 LYS A CA 1
ATOM 754 C C . LYS A 1 91 ? 9.820 -11.917 -10.701 1.00 97.38 91 LYS A C 1
ATOM 756 O O . LYS A 1 91 ? 8.635 -12.069 -10.410 1.00 97.38 91 LYS A O 1
ATOM 761 N N . PRO A 1 92 ? 10.804 -12.193 -9.817 1.00 98.06 92 PRO A N 1
ATOM 762 C CA . PRO A 1 92 ? 10.516 -12.690 -8.470 1.00 98.06 92 PRO A CA 1
ATOM 763 C C . PRO A 1 92 ? 9.723 -11.705 -7.604 1.00 98.06 92 PRO A C 1
ATOM 765 O O . PRO A 1 92 ? 8.882 -12.127 -6.818 1.00 98.06 92 PRO A O 1
ATOM 768 N N . GLU A 1 93 ? 9.973 -10.401 -7.739 1.00 97.88 93 GLU A N 1
ATOM 769 C CA . GLU A 1 93 ? 9.224 -9.372 -7.010 1.00 97.88 93 GLU A CA 1
ATOM 770 C C . GLU A 1 93 ? 7.782 -9.285 -7.505 1.00 97.88 93 GLU A C 1
ATOM 772 O O . GLU A 1 93 ? 6.865 -9.250 -6.694 1.00 97.88 93 GLU A O 1
ATOM 777 N N . LEU A 1 94 ? 7.564 -9.329 -8.821 1.00 98.25 94 LEU A N 1
ATOM 778 C CA . LEU A 1 94 ? 6.227 -9.382 -9.408 1.00 98.25 94 LEU A CA 1
ATOM 779 C C . LEU A 1 94 ? 5.439 -10.605 -8.931 1.00 98.25 94 LEU A C 1
ATOM 781 O O . LEU A 1 94 ? 4.260 -10.498 -8.594 1.00 98.25 94 LEU A O 1
ATOM 785 N N . ASP A 1 95 ? 6.080 -11.769 -8.863 1.00 98.38 95 ASP A N 1
ATOM 786 C CA . ASP A 1 95 ? 5.427 -12.978 -8.366 1.00 98.38 95 ASP A CA 1
ATOM 787 C C . ASP A 1 95 ? 5.084 -12.861 -6.862 1.00 98.38 95 ASP A C 1
ATOM 789 O O . ASP A 1 95 ? 3.994 -13.262 -6.455 1.00 98.38 95 ASP A O 1
ATOM 793 N N . GLN A 1 96 ? 5.927 -12.204 -6.052 1.00 98.00 96 GLN A N 1
ATOM 794 C CA . GLN A 1 96 ? 5.596 -11.867 -4.657 1.00 98.00 96 GLN A CA 1
ATOM 795 C C . GLN A 1 96 ? 4.446 -10.857 -4.544 1.00 98.00 96 GLN A C 1
ATOM 797 O O . GLN A 1 96 ? 3.575 -11.010 -3.688 1.00 98.00 96 GLN A O 1
ATOM 802 N N . MET A 1 97 ? 4.413 -9.836 -5.404 1.00 98.31 97 MET A N 1
ATOM 803 C CA . MET A 1 97 ? 3.328 -8.851 -5.429 1.00 98.31 97 MET A CA 1
ATOM 804 C C . MET A 1 97 ? 1.983 -9.517 -5.728 1.00 98.31 97 MET A C 1
ATOM 806 O O . MET A 1 97 ? 0.996 -9.237 -5.047 1.00 98.31 97 MET A O 1
ATOM 810 N N . LYS A 1 98 ? 1.952 -10.452 -6.685 1.00 98.44 98 LYS A N 1
ATOM 811 C CA . LYS A 1 98 ? 0.754 -11.243 -6.994 1.00 98.44 98 LYS A CA 1
ATOM 812 C C . LYS A 1 98 ? 0.304 -12.096 -5.812 1.00 98.44 98 LYS A C 1
ATOM 814 O O . LYS A 1 98 ? -0.891 -12.119 -5.529 1.00 98.44 98 LYS A O 1
ATOM 819 N N . GLU A 1 99 ? 1.223 -12.730 -5.083 1.00 98.25 99 GLU A N 1
ATOM 820 C CA . GLU A 1 99 ? 0.864 -13.500 -3.882 1.00 98.25 99 GLU A CA 1
ATOM 821 C C . GLU A 1 99 ? 0.243 -12.609 -2.796 1.00 98.25 99 GLU A C 1
ATOM 823 O O . GLU A 1 99 ? -0.796 -12.954 -2.235 1.00 98.25 99 GLU A O 1
ATOM 828 N N . LEU A 1 100 ? 0.801 -11.419 -2.552 1.00 97.94 100 LEU A N 1
ATOM 829 C CA . LEU A 1 100 ? 0.223 -10.460 -1.603 1.00 97.94 100 LEU A CA 1
ATOM 830 C C . LEU A 1 100 ? -1.174 -9.990 -2.030 1.00 97.94 100 LEU A C 1
ATOM 832 O O . LEU A 1 100 ? -2.051 -9.803 -1.184 1.00 97.94 100 LEU A O 1
ATOM 836 N N . ILE A 1 101 ? -1.409 -9.819 -3.333 1.00 98.38 101 ILE A N 1
ATOM 837 C CA . ILE A 1 101 ? -2.736 -9.479 -3.860 1.00 98.38 101 ILE A CA 1
ATOM 838 C C . ILE A 1 101 ? -3.698 -10.658 -3.670 1.00 98.38 101 ILE A C 1
ATOM 840 O O . ILE A 1 101 ? -4.793 -10.453 -3.149 1.00 98.38 101 ILE A O 1
ATOM 844 N N . HIS A 1 102 ? -3.297 -11.887 -4.012 1.00 98.38 102 HIS A N 1
ATOM 845 C CA . HIS A 1 102 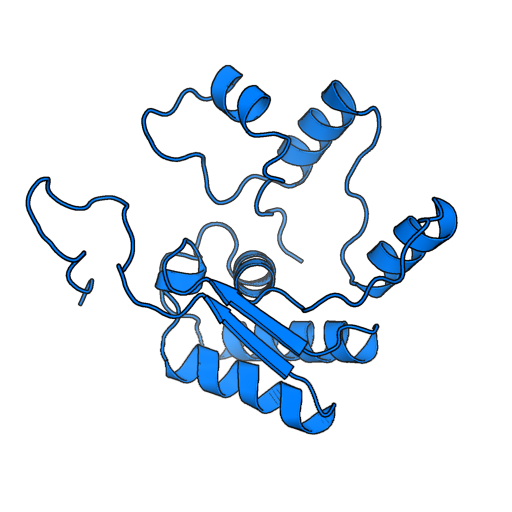? -4.092 -13.093 -3.757 1.00 98.38 102 HIS A CA 1
ATOM 846 C C . HIS A 1 102 ? -4.462 -13.223 -2.278 1.00 98.38 102 HIS A C 1
ATOM 848 O O . HIS A 1 102 ? -5.616 -13.522 -1.955 1.00 98.38 102 HIS A O 1
ATOM 854 N N . GLN A 1 103 ? -3.503 -12.987 -1.382 1.00 98.19 103 GLN A N 1
ATOM 855 C CA . GLN A 1 103 ? -3.720 -12.990 0.058 1.00 98.19 103 GLN A CA 1
ATOM 856 C C . GLN A 1 103 ? -4.751 -11.927 0.452 1.00 98.19 103 GLN A C 1
ATOM 858 O O . GLN A 1 103 ? -5.772 -12.266 1.043 1.00 98.19 103 GLN A O 1
ATOM 863 N N . ALA A 1 104 ? -4.552 -10.666 0.062 1.00 98.06 104 ALA A N 1
ATOM 864 C CA . ALA A 1 104 ? -5.470 -9.581 0.402 1.00 98.06 104 ALA A CA 1
ATOM 865 C C . ALA A 1 104 ? -6.900 -9.826 -0.116 1.00 98.06 104 ALA A C 1
ATOM 867 O O . ALA A 1 104 ? -7.873 -9.539 0.583 1.00 98.06 104 ALA A O 1
ATOM 868 N N . MET A 1 105 ? -7.045 -10.384 -1.323 1.00 98.31 105 MET A N 1
ATOM 869 C CA . MET A 1 105 ? -8.348 -10.749 -1.892 1.00 98.31 105 MET A CA 1
ATOM 870 C C . MET A 1 105 ? -9.018 -11.890 -1.112 1.00 98.31 105 MET A C 1
ATOM 872 O O . MET A 1 105 ? -10.212 -11.810 -0.828 1.00 98.31 105 MET A O 1
ATOM 876 N N . LYS A 1 106 ? -8.262 -12.924 -0.705 1.00 98.06 106 LYS A N 1
ATOM 877 C CA . LYS A 1 106 ? -8.763 -14.006 0.171 1.00 98.06 106 LYS A CA 1
ATOM 878 C C . LYS A 1 106 ? -9.181 -13.485 1.547 1.00 98.06 106 LYS A C 1
ATOM 880 O O . LYS A 1 106 ? -10.123 -14.008 2.133 1.00 98.06 106 LYS A O 1
ATOM 885 N N . GLU A 1 107 ? -8.491 -12.465 2.045 1.00 97.12 107 GLU A N 1
ATOM 886 C CA . GLU A 1 107 ? -8.734 -11.870 3.359 1.00 97.12 107 GLU A CA 1
ATOM 887 C C . GLU A 1 107 ? -9.896 -10.867 3.375 1.00 97.12 107 GLU A C 1
ATOM 889 O O . GLU A 1 107 ? -10.304 -10.453 4.453 1.00 97.12 107 GLU A O 1
ATOM 894 N N . GLY A 1 108 ? -10.469 -10.511 2.217 1.00 96.06 108 GLY A N 1
ATOM 895 C CA . GLY A 1 108 ? -11.718 -9.744 2.131 1.00 96.06 108 GLY A CA 1
ATOM 896 C C . GLY A 1 108 ? -11.650 -8.447 1.322 1.00 96.06 108 GLY A C 1
ATOM 897 O O . GLY A 1 108 ? -12.667 -7.759 1.203 1.00 96.06 108 GLY A O 1
ATOM 898 N N . CYS A 1 109 ? -10.503 -8.102 0.726 1.00 97.56 109 CYS A N 1
ATOM 899 C CA . CYS A 1 109 ? -10.459 -7.028 -0.269 1.00 97.56 109 CYS A CA 1
ATOM 900 C C . CYS A 1 109 ? -11.349 -7.366 -1.470 1.00 97.56 109 CYS A C 1
ATOM 902 O O . CYS A 1 109 ? -11.428 -8.515 -1.906 1.00 97.56 109 CYS A O 1
ATOM 904 N N . ARG A 1 110 ? -11.991 -6.345 -2.053 1.00 97.12 110 ARG A N 1
ATOM 905 C CA . ARG A 1 110 ? -12.859 -6.527 -3.232 1.00 97.12 110 ARG A CA 1
ATOM 906 C C . ARG A 1 110 ? -12.263 -6.126 -4.563 1.00 97.12 110 ARG A C 1
ATOM 908 O O . ARG A 1 110 ? -12.933 -6.227 -5.587 1.00 97.12 110 ARG A O 1
ATOM 915 N N . GLY A 1 111 ? -10.998 -5.756 -4.573 1.00 98.00 111 GLY A N 1
ATOM 916 C CA . GLY A 1 111 ? -10.303 -5.400 -5.790 1.00 98.00 111 GLY A CA 1
ATOM 917 C C . GLY A 1 111 ? -8.994 -4.696 -5.505 1.00 98.00 111 GLY A C 1
ATOM 918 O O . GLY A 1 111 ? -8.547 -4.655 -4.358 1.00 98.00 111 GLY A O 1
ATOM 919 N N . GLN A 1 112 ? -8.422 -4.102 -6.544 1.00 98.19 112 GLN A N 1
ATOM 920 C CA . GLN A 1 112 ? -7.160 -3.380 -6.479 1.00 98.19 112 GLN A CA 1
ATOM 921 C C . GLN A 1 112 ? -7.344 -1.915 -6.863 1.00 98.19 112 GLN A C 1
ATOM 923 O O . GLN A 1 112 ? -8.063 -1.577 -7.803 1.00 98.19 112 GLN A O 1
ATOM 928 N N . SER A 1 113 ? -6.635 -1.047 -6.152 1.00 97.56 113 SER A N 1
ATOM 929 C CA . SER A 1 113 ? -6.437 0.349 -6.533 1.00 97.56 113 SER A CA 1
ATOM 930 C C . SER A 1 113 ? -5.000 0.583 -6.988 1.00 97.56 113 SER A C 1
ATOM 932 O O . SER A 1 113 ? -4.084 -0.087 -6.513 1.00 97.56 113 SER A O 1
ATOM 934 N N . ALA A 1 114 ? -4.795 1.548 -7.881 1.00 96.06 114 ALA A N 1
ATOM 935 C CA . ALA A 1 114 ? -3.467 1.948 -8.348 1.00 96.06 114 ALA A CA 1
ATOM 936 C C . ALA A 1 114 ? -3.365 3.472 -8.451 1.00 96.06 114 ALA A C 1
ATOM 938 O O . ALA A 1 114 ? -4.351 4.145 -8.742 1.00 96.06 114 ALA A O 1
ATOM 939 N N . GLY A 1 115 ? -2.181 4.027 -8.208 1.00 93.69 115 GLY A N 1
ATOM 940 C CA . GLY A 1 115 ? -1.913 5.463 -8.221 1.00 93.69 115 GLY A CA 1
ATOM 941 C C . GLY A 1 115 ? -0.867 5.864 -9.253 1.00 93.69 115 GLY A C 1
ATOM 942 O O . GLY A 1 115 ? 0.174 6.374 -8.861 1.00 93.69 115 GLY A O 1
ATOM 943 N N . LEU A 1 116 ? -1.127 5.670 -10.549 1.00 91.19 116 LEU A N 1
ATOM 944 C CA . LEU A 1 116 ? -0.101 5.688 -11.609 1.00 91.19 116 LEU A CA 1
ATOM 945 C C . LEU A 1 116 ? 0.575 7.055 -11.864 1.00 91.19 116 LEU A C 1
ATOM 947 O O . LEU A 1 116 ? 1.572 7.116 -12.578 1.00 91.19 116 LEU A O 1
ATOM 951 N N . ASP A 1 117 ? 0.064 8.143 -11.281 1.00 87.44 117 ASP A N 1
ATOM 952 C CA . ASP A 1 117 ? 0.699 9.475 -11.293 1.00 87.44 117 ASP A CA 1
ATOM 953 C C . ASP A 1 117 ? 1.640 9.706 -10.079 1.00 87.44 117 ASP A C 1
ATOM 955 O O . ASP A 1 117 ? 2.295 10.749 -9.982 1.00 87.44 117 ASP A O 1
ATOM 959 N N . TYR A 1 118 ? 1.718 8.764 -9.130 1.00 86.75 118 TYR A N 1
ATOM 960 C CA . TYR A 1 118 ? 2.377 8.943 -7.834 1.00 86.75 118 TYR A CA 1
ATOM 961 C C . TYR A 1 118 ? 3.434 7.879 -7.547 1.00 86.75 118 TYR A C 1
ATOM 963 O O . TYR A 1 118 ? 3.326 6.732 -7.968 1.00 86.75 118 TYR A O 1
ATOM 971 N N . ASP A 1 119 ? 4.423 8.241 -6.731 1.00 90.50 119 ASP A N 1
ATOM 972 C CA . ASP A 1 119 ? 5.332 7.261 -6.139 1.00 90.50 119 ASP A CA 1
ATOM 973 C C . ASP A 1 119 ? 4.525 6.315 -5.213 1.00 90.50 119 ASP A C 1
ATOM 975 O O . ASP A 1 119 ? 3.703 6.800 -4.421 1.00 90.50 119 ASP A O 1
ATOM 979 N N . PRO A 1 120 ? 4.743 4.988 -5.269 1.00 92.75 120 PRO A N 1
ATOM 980 C CA . PRO A 1 120 ? 5.732 4.275 -6.091 1.00 92.75 120 PRO A CA 1
ATOM 981 C C . PRO A 1 120 ? 5.227 3.840 -7.482 1.00 92.75 120 PRO A C 1
ATOM 983 O O . PRO A 1 120 ? 6.034 3.463 -8.326 1.00 92.75 120 PRO A O 1
ATOM 986 N N . ASP A 1 121 ? 3.917 3.867 -7.720 1.00 93.31 121 ASP A N 1
ATOM 987 C CA . ASP A 1 121 ? 3.254 3.238 -8.875 1.00 93.31 121 ASP A CA 1
ATOM 988 C C . ASP A 1 121 ? 3.637 3.850 -10.221 1.00 93.31 121 ASP A C 1
ATOM 990 O O . ASP A 1 121 ? 3.530 3.205 -11.259 1.00 93.31 121 ASP A O 1
ATOM 994 N N . VAL A 1 122 ? 4.127 5.085 -10.223 1.00 91.50 122 VAL A N 1
ATOM 995 C CA . VAL A 1 122 ? 4.583 5.757 -11.439 1.00 91.50 122 VAL A CA 1
ATOM 996 C C . VAL A 1 122 ? 5.748 5.035 -12.132 1.00 91.50 122 VAL A C 1
ATOM 998 O O . VAL A 1 122 ? 5.875 5.167 -13.350 1.00 91.50 122 VAL A O 1
ATOM 1001 N N . PHE A 1 123 ? 6.535 4.249 -11.382 1.00 92.31 123 PHE A N 1
ATOM 1002 C CA . PHE A 1 123 ? 7.660 3.429 -11.863 1.00 92.31 123 PHE A CA 1
ATOM 1003 C C . PHE A 1 123 ? 7.255 2.003 -12.275 1.00 92.31 123 PHE A C 1
ATOM 1005 O O . PHE A 1 123 ? 8.099 1.226 -12.727 1.00 92.31 123 PHE A O 1
ATOM 1012 N N . ALA A 1 124 ? 5.987 1.630 -12.090 1.00 93.88 124 ALA A N 1
ATOM 1013 C CA . ALA A 1 124 ? 5.483 0.344 -12.548 1.00 93.88 124 ALA A CA 1
ATOM 1014 C C . ALA A 1 124 ? 5.437 0.311 -14.076 1.00 93.88 124 ALA A C 1
ATOM 1016 O O . ALA A 1 124 ? 4.967 1.266 -14.707 1.00 93.88 124 ALA A O 1
ATOM 1017 N N . ASP A 1 125 ? 5.930 -0.786 -14.651 1.00 92.81 125 ASP A N 1
ATOM 1018 C CA . ASP A 1 125 ? 5.724 -1.056 -16.070 1.00 92.81 125 ASP A CA 1
ATOM 1019 C C . ASP A 1 125 ? 4.256 -1.427 -16.331 1.00 92.81 125 ASP A C 1
ATOM 1021 O O . ASP A 1 125 ? 3.550 -1.894 -15.436 1.00 92.81 125 ASP A O 1
ATOM 1025 N N . SER A 1 126 ? 3.790 -1.243 -17.566 1.00 92.50 126 SER A N 1
ATOM 1026 C CA . SER A 1 126 ? 2.417 -1.610 -17.934 1.00 92.50 126 SER A CA 1
ATOM 1027 C C . SER A 1 126 ? 2.165 -3.107 -17.728 1.00 92.50 126 SER A C 1
ATOM 1029 O O . SER A 1 126 ? 1.120 -3.472 -17.195 1.00 92.50 126 SER A O 1
ATOM 1031 N N . SER A 1 127 ? 3.149 -3.964 -18.040 1.00 95.31 127 SER A N 1
ATOM 1032 C CA . SER A 1 127 ? 3.016 -5.414 -17.853 1.00 95.31 127 SER A CA 1
ATOM 1033 C C . SER A 1 127 ? 2.893 -5.825 -16.384 1.00 95.31 127 SER A C 1
ATOM 1035 O O . SER A 1 127 ? 2.173 -6.767 -16.073 1.00 95.31 127 SER A O 1
ATOM 1037 N N . GLU A 1 128 ? 3.535 -5.096 -15.465 1.00 97.25 128 GLU A N 1
ATOM 1038 C CA . GLU A 1 128 ? 3.400 -5.321 -14.022 1.00 97.25 128 GLU A CA 1
ATOM 1039 C C . GLU A 1 128 ? 1.963 -5.064 -13.553 1.00 97.25 128 GLU A C 1
ATOM 1041 O O . GLU A 1 128 ? 1.415 -5.854 -12.779 1.00 97.25 128 GLU A O 1
ATOM 1046 N N . ILE A 1 129 ? 1.346 -3.983 -14.042 1.00 96.88 129 ILE A N 1
ATOM 1047 C CA . ILE A 1 129 ? -0.049 -3.660 -13.736 1.00 96.88 129 ILE A CA 1
ATOM 1048 C C . ILE A 1 129 ? -0.977 -4.723 -14.317 1.00 96.88 129 ILE A C 1
ATOM 1050 O O . ILE A 1 129 ? -1.837 -5.220 -13.593 1.00 96.88 129 ILE A O 1
ATOM 1054 N N . ASP A 1 130 ? -0.787 -5.098 -15.582 1.00 97.06 130 ASP A N 1
ATOM 1055 C CA . ASP A 1 130 ? -1.614 -6.104 -16.252 1.00 97.06 130 ASP A CA 1
ATOM 1056 C C . ASP A 1 130 ? -1.559 -7.454 -15.517 1.00 97.06 130 ASP A C 1
ATOM 1058 O O . ASP A 1 130 ? -2.604 -8.028 -15.200 1.00 97.06 130 ASP A O 1
ATOM 1062 N N . ASP A 1 131 ? -0.358 -7.920 -15.155 1.00 97.94 131 ASP A N 1
ATOM 1063 C CA . ASP A 1 131 ? -0.146 -9.163 -14.402 1.00 97.94 131 ASP A CA 1
ATOM 1064 C C . ASP A 1 131 ? -0.803 -9.118 -13.011 1.00 97.94 131 ASP A C 1
ATOM 1066 O O . ASP A 1 131 ? -1.371 -10.113 -12.553 1.00 97.94 131 ASP A O 1
ATOM 1070 N N . CYS A 1 132 ? -0.734 -7.977 -12.321 1.00 97.94 132 CYS A N 1
ATOM 1071 C CA . CYS A 1 132 ? -1.356 -7.807 -11.008 1.00 97.94 132 CYS A CA 1
ATOM 1072 C C . CYS A 1 132 ? -2.886 -7.721 -11.093 1.00 97.94 132 CYS A C 1
ATOM 1074 O O . CYS A 1 132 ? -3.581 -8.274 -10.242 1.00 97.94 132 CYS A O 1
ATOM 1076 N N . VAL A 1 133 ? -3.423 -7.054 -12.115 1.00 97.50 133 VAL A N 1
ATOM 1077 C CA . VAL A 1 133 ? -4.869 -6.945 -12.343 1.00 97.50 133 VAL A CA 1
ATOM 1078 C C . VAL A 1 133 ? -5.452 -8.289 -12.778 1.00 97.50 133 VAL A C 1
ATOM 1080 O O . VAL A 1 133 ? -6.564 -8.624 -12.369 1.00 97.50 133 VAL A O 1
ATOM 1083 N N . ALA A 1 134 ? -4.703 -9.098 -13.533 1.00 97.94 134 ALA A N 1
ATOM 1084 C CA . ALA A 1 134 ? -5.125 -10.436 -13.945 1.00 97.94 134 ALA A CA 1
ATOM 1085 C C . ALA A 1 134 ? -5.478 -11.344 -12.752 1.00 97.94 134 ALA A C 1
ATOM 1087 O O . ALA A 1 134 ? -6.433 -12.116 -12.839 1.00 97.94 134 ALA A O 1
ATOM 1088 N N . VAL A 1 135 ? -4.791 -11.190 -11.611 1.00 98.00 135 VAL A N 1
ATOM 1089 C CA . VAL A 1 135 ? -5.091 -11.912 -10.357 1.00 98.00 135 VAL A CA 1
ATOM 1090 C C . VAL A 1 135 ? -6.535 -11.698 -9.893 1.00 98.00 135 VAL A C 1
ATOM 1092 O O . VAL A 1 135 ? -7.153 -12.595 -9.325 1.00 98.00 135 VAL A O 1
ATOM 1095 N N . LEU A 1 136 ? -7.110 -10.518 -10.139 1.00 97.75 136 LEU A N 1
ATOM 1096 C CA . LEU A 1 136 ? -8.453 -10.170 -9.668 1.00 97.75 136 LEU A CA 1
ATOM 1097 C C . LEU A 1 136 ? -9.554 -11.009 -10.323 1.00 97.75 136 LEU A C 1
ATOM 1099 O O . LEU A 1 136 ? -10.644 -11.124 -9.752 1.00 97.75 136 LEU A O 1
ATOM 1103 N N . ASN A 1 137 ? -9.278 -11.598 -11.491 1.00 96.62 137 ASN A N 1
ATOM 1104 C CA . ASN A 1 137 ? -10.230 -12.420 -12.231 1.00 96.62 137 ASN A CA 1
ATOM 1105 C C . ASN A 1 137 ? -10.701 -13.632 -11.412 1.00 96.62 137 ASN A C 1
ATOM 1107 O O . ASN A 1 137 ? -11.883 -13.967 -11.440 1.00 96.62 137 ASN A O 1
ATOM 1111 N N . ASP A 1 138 ? -9.821 -14.212 -10.593 1.00 96.94 138 ASP A N 1
ATOM 1112 C CA . ASP A 1 138 ? -10.143 -15.363 -9.738 1.00 96.94 138 ASP A CA 1
ATOM 1113 C C . ASP A 1 138 ? -11.146 -15.024 -8.617 1.00 96.94 138 ASP A C 1
ATOM 1115 O O . ASP A 1 138 ? -11.717 -15.915 -7.987 1.00 96.94 138 ASP A O 1
ATOM 1119 N N . TYR A 1 139 ? -11.388 -13.733 -8.365 1.00 97.69 139 TYR A N 1
ATOM 1120 C CA . TYR A 1 139 ? -12.169 -13.239 -7.227 1.00 97.69 139 TYR A CA 1
ATOM 1121 C C . TYR A 1 139 ? -13.373 -12.377 -7.627 1.00 97.69 139 TYR A C 1
ATOM 1123 O O . TYR A 1 139 ? -14.050 -11.831 -6.746 1.00 97.69 139 TYR A O 1
ATOM 1131 N N . ASN A 1 140 ? -13.637 -12.218 -8.931 1.00 96.44 140 ASN A N 1
ATOM 1132 C CA . ASN A 1 140 ? -14.543 -11.189 -9.461 1.00 96.44 140 ASN A CA 1
ATOM 1133 C C . ASN A 1 140 ? -14.215 -9.800 -8.878 1.00 96.44 140 ASN A C 1
ATOM 1135 O O . ASN A 1 140 ? -15.100 -9.064 -8.433 1.00 96.44 140 ASN A O 1
ATOM 1139 N N . GLY A 1 141 ? -12.917 -9.497 -8.784 1.00 97.00 141 GLY A N 1
ATOM 1140 C CA . GLY A 1 141 ? -12.413 -8.261 -8.206 1.00 97.00 141 GLY A CA 1
ATOM 1141 C C . GLY A 1 141 ? -12.556 -7.072 -9.153 1.00 97.00 141 GLY A C 1
ATOM 1142 O O . GLY A 1 141 ? -12.605 -7.218 -10.372 1.00 97.00 141 GLY A O 1
ATOM 1143 N N . ILE A 1 142 ? -12.604 -5.877 -8.575 1.00 97.25 142 ILE A N 1
ATOM 1144 C CA . ILE A 1 142 ? -12.721 -4.618 -9.318 1.00 97.25 142 ILE A CA 1
ATOM 1145 C C . ILE A 1 142 ? -11.384 -3.872 -9.379 1.00 97.25 142 ILE A C 1
ATOM 1147 O O . ILE A 1 142 ? -10.609 -3.890 -8.426 1.00 97.25 142 ILE A O 1
ATOM 1151 N N . TYR A 1 143 ? -11.116 -3.180 -10.484 1.00 97.38 143 TYR A N 1
ATOM 1152 C CA . TYR A 1 143 ? -9.907 -2.371 -10.647 1.00 97.38 143 TYR A CA 1
ATOM 1153 C C . TYR A 1 143 ? -10.245 -0.875 -10.636 1.00 97.38 143 TYR A C 1
ATOM 1155 O O . TYR A 1 143 ? -11.063 -0.416 -11.431 1.00 97.38 143 TYR A O 1
ATOM 1163 N N . PHE A 1 144 ? -9.617 -0.117 -9.731 1.00 96.00 144 PHE A N 1
ATOM 1164 C CA . PHE A 1 144 ? -9.835 1.324 -9.548 1.00 96.00 144 PHE A CA 1
ATOM 1165 C C . PHE A 1 144 ? -8.521 2.112 -9.646 1.00 96.00 144 PHE A C 1
ATOM 1167 O O . PHE A 1 144 ? -7.880 2.399 -8.628 1.00 96.00 144 PHE A O 1
ATOM 1174 N N . PRO A 1 145 ? -8.100 2.495 -10.861 1.00 93.81 145 PRO A N 1
ATOM 1175 C CA . PRO A 1 145 ? -6.906 3.301 -11.041 1.00 93.81 145 PRO A CA 1
ATOM 1176 C C . PRO A 1 145 ? -7.189 4.795 -10.868 1.00 93.81 145 PRO A C 1
ATOM 1178 O O . PRO A 1 145 ? -8.111 5.359 -11.457 1.00 93.81 145 PRO A O 1
ATOM 1181 N N . HIS A 1 146 ? -6.286 5.482 -10.179 1.00 92.56 146 HIS A N 1
ATOM 1182 C CA . HIS A 1 146 ? -5.938 6.845 -10.544 1.00 92.56 146 HIS A CA 1
ATOM 1183 C C . HIS A 1 146 ? -5.018 6.763 -11.768 1.00 92.56 146 HIS A C 1
ATOM 1185 O O . HIS A 1 146 ? -3.806 6.578 -11.645 1.00 92.56 146 HIS A O 1
ATOM 1191 N N . TRP A 1 147 ? -5.637 6.811 -12.949 1.00 82.06 147 TRP A N 1
ATOM 1192 C CA . TRP A 1 147 ? -4.977 6.695 -14.250 1.00 82.06 147 TRP A CA 1
ATOM 1193 C C . TRP A 1 147 ? -3.817 7.680 -14.443 1.00 82.06 147 TRP A C 1
ATOM 1195 O O . TRP A 1 147 ? -3.827 8.795 -13.915 1.00 82.06 147 TRP A O 1
ATOM 1205 N N . ARG A 1 148 ? -2.828 7.255 -15.238 1.00 82.94 148 ARG A N 1
ATOM 1206 C CA . ARG A 1 148 ? -1.666 8.064 -15.614 1.00 82.94 148 ARG A CA 1
ATOM 1207 C C . ARG A 1 148 ? -2.127 9.169 -16.563 1.00 82.94 148 ARG A C 1
ATOM 1209 O O . ARG A 1 148 ? -2.446 8.890 -17.716 1.00 82.94 148 ARG A O 1
ATOM 1216 N N . ARG A 1 149 ? -2.203 10.411 -16.082 1.00 76.50 149 ARG A N 1
ATOM 1217 C CA . ARG A 1 149 ? -2.671 11.556 -16.889 1.00 76.50 149 ARG A CA 1
ATOM 1218 C C . ARG A 1 149 ? -1.678 12.695 -16.888 1.00 76.50 149 ARG A C 1
ATOM 1220 O O . ARG A 1 149 ? -1.398 13.265 -17.936 1.00 76.50 149 ARG A O 1
ATOM 1227 N N . THR A 1 150 ? -1.207 13.077 -15.706 1.00 69.06 150 THR A N 1
ATOM 1228 C CA . THR A 1 150 ? -0.290 14.214 -15.566 1.00 69.06 150 THR A CA 1
ATOM 1229 C C . THR A 1 150 ? 1.158 13.786 -15.395 1.00 69.06 150 THR A C 1
ATOM 1231 O O . THR A 1 150 ? 2.051 14.620 -15.538 1.00 69.06 150 THR A O 1
ATOM 1234 N N . GLY A 1 151 ? 1.388 12.496 -15.144 1.00 70.06 151 GLY A N 1
ATOM 1235 C CA . GLY A 1 151 ? 2.705 11.959 -14.858 1.00 70.06 151 GLY A CA 1
ATOM 1236 C C . GLY A 1 151 ? 3.207 12.383 -13.479 1.00 70.06 151 GLY A C 1
ATOM 1237 O O . GLY A 1 151 ? 2.547 13.111 -12.726 1.00 70.06 151 GLY A O 1
ATOM 1238 N N . ARG A 1 152 ? 4.411 11.914 -13.143 1.00 74.12 152 ARG A N 1
ATOM 1239 C CA . ARG A 1 152 ? 5.072 12.228 -11.875 1.00 74.12 152 ARG A CA 1
ATOM 1240 C C . ARG A 1 152 ? 5.313 13.732 -11.783 1.00 74.12 152 ARG A 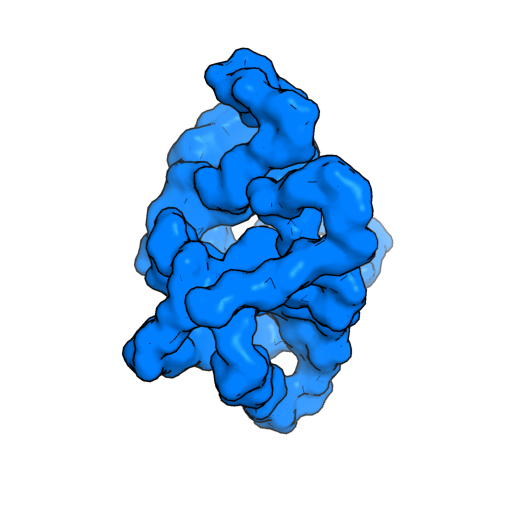C 1
ATOM 1242 O O . ARG A 1 152 ? 6.129 14.269 -12.512 1.00 74.12 152 ARG A O 1
ATOM 1249 N N . ARG A 1 153 ? 4.689 14.432 -10.836 1.00 69.94 153 ARG A N 1
ATOM 1250 C CA . ARG A 1 153 ? 4.896 15.891 -10.660 1.00 69.94 153 ARG A CA 1
ATOM 1251 C C . ARG A 1 153 ? 6.162 16.256 -9.868 1.00 69.94 153 ARG A C 1
ATOM 1253 O O . ARG A 1 153 ? 6.285 17.376 -9.369 1.00 69.94 153 ARG A O 1
ATOM 1260 N N . ARG A 1 154 ? 7.082 15.307 -9.697 1.00 71.12 154 ARG A N 1
ATOM 1261 C CA . ARG A 1 154 ? 8.346 15.463 -8.963 1.00 71.12 154 ARG A CA 1
ATOM 1262 C C . ARG A 1 154 ? 9.485 15.552 -9.967 1.00 71.12 154 ARG A C 1
ATOM 1264 O O . ARG A 1 154 ? 9.440 14.851 -10.967 1.00 71.12 154 ARG A O 1
ATOM 1271 N N . GLU A 1 155 ? 10.481 16.391 -9.678 1.00 66.94 155 GLU A N 1
ATOM 1272 C CA . GLU A 1 155 ? 11.681 16.553 -10.525 1.00 66.94 155 GLU A CA 1
ATOM 1273 C C . GLU A 1 155 ? 11.360 17.034 -11.961 1.00 66.94 155 GLU A C 1
ATOM 1275 O O . GLU A 1 155 ? 12.138 16.839 -12.886 1.00 66.94 155 GLU A O 1
ATOM 1280 N N . VAL A 1 156 ? 10.224 17.723 -12.142 1.00 62.59 156 VAL A N 1
ATOM 1281 C CA . VAL A 1 156 ? 9.774 18.281 -13.428 1.00 62.59 156 VAL A CA 1
ATOM 1282 C C . VAL A 1 156 ? 10.196 19.746 -13.548 1.00 62.59 156 VAL A C 1
ATOM 1284 O O . VAL A 1 156 ? 10.028 20.530 -12.610 1.00 62.59 156 VAL A O 1
ATOM 1287 N N . LYS A 1 157 ? 10.721 20.150 -14.710 1.00 52.56 157 LYS A N 1
ATOM 1288 C CA . LYS A 1 157 ? 11.121 21.541 -14.967 1.00 52.56 157 LYS A CA 1
ATOM 1289 C C . LYS A 1 157 ? 9.891 22.453 -15.061 1.00 52.56 157 LYS A C 1
ATOM 1291 O O . LYS A 1 157 ? 8.949 22.163 -15.801 1.00 52.56 157 LYS A O 1
ATOM 1296 N N . LEU A 1 158 ? 9.921 23.589 -14.360 1.00 55.00 158 LEU A N 1
ATOM 1297 C CA . LEU A 1 158 ? 8.870 24.612 -14.428 1.00 55.00 158 LEU A CA 1
ATOM 1298 C C . LEU A 1 158 ? 8.610 25.027 -15.890 1.00 55.00 158 LEU A C 1
ATOM 1300 O O . LEU A 1 158 ? 9.546 25.379 -16.607 1.00 55.00 158 LEU A O 1
ATOM 1304 N N . GLY A 1 159 ? 7.345 24.987 -16.318 1.00 61.91 159 GLY A N 1
ATOM 1305 C CA . GLY A 1 159 ? 6.927 25.338 -17.683 1.00 61.91 159 GLY A CA 1
ATOM 1306 C C . GLY A 1 159 ? 6.845 24.165 -18.667 1.00 61.91 159 GLY A C 1
ATOM 1307 O O . GLY A 1 159 ? 6.414 24.368 -19.798 1.00 61.91 159 GLY A O 1
ATOM 1308 N N . THR A 1 160 ? 7.198 22.944 -18.255 1.00 59.69 160 THR A N 1
ATOM 1309 C CA . THR A 1 160 ? 6.896 21.729 -19.033 1.00 59.69 160 THR A CA 1
ATOM 1310 C C . THR A 1 160 ? 5.480 21.249 -18.689 1.00 59.69 160 THR A C 1
ATOM 1312 O O . THR A 1 160 ? 5.111 21.155 -17.520 1.00 59.69 160 THR A O 1
ATOM 1315 N N . GLY A 1 161 ? 4.633 21.058 -19.708 1.00 53.06 161 GLY A N 1
ATOM 1316 C CA . GLY A 1 161 ? 3.197 20.781 -19.530 1.00 53.06 161 GLY A CA 1
ATOM 1317 C C . GLY A 1 161 ? 2.879 19.357 -19.063 1.00 53.06 161 GLY A C 1
ATOM 1318 O O . GLY A 1 161 ? 1.795 19.115 -18.536 1.00 53.06 161 GLY A O 1
ATOM 1319 N N . TYR A 1 162 ? 3.833 18.442 -19.233 1.00 53.56 162 TYR A N 1
ATOM 1320 C CA . TYR A 1 162 ? 3.763 17.040 -18.846 1.00 53.56 162 TYR A CA 1
ATOM 1321 C C . TYR A 1 162 ? 5.152 16.617 -18.369 1.00 53.56 162 TYR A C 1
ATOM 1323 O O . TYR A 1 162 ? 6.153 17.027 -18.957 1.00 53.56 162 TYR A O 1
ATOM 1331 N N . ALA A 1 163 ? 5.215 15.834 -17.293 1.00 54.56 163 ALA A N 1
ATOM 1332 C CA . ALA A 1 163 ? 6.436 15.126 -16.945 1.00 54.56 163 ALA A CA 1
ATOM 1333 C C . ALA A 1 163 ? 6.717 14.149 -18.090 1.00 54.56 163 ALA A C 1
ATOM 1335 O O . ALA A 1 163 ? 5.947 13.204 -18.272 1.00 54.56 163 ALA A O 1
ATOM 1336 N N . GLU A 1 164 ? 7.726 14.422 -18.918 1.00 43.50 164 GLU A N 1
ATOM 1337 C CA . GLU A 1 164 ? 8.121 13.458 -19.943 1.00 43.50 164 GLU A CA 1
ATOM 1338 C C . GLU A 1 164 ? 8.491 12.125 -19.273 1.00 43.50 164 GLU A C 1
ATOM 1340 O O . GLU A 1 164 ? 8.966 12.132 -18.127 1.00 43.50 164 GLU A O 1
ATOM 1345 N N . PRO A 1 165 ? 8.213 10.980 -19.923 1.00 44.25 165 PRO A N 1
ATOM 1346 C CA . PRO A 1 165 ? 8.588 9.681 -19.389 1.00 44.25 165 PRO A CA 1
ATOM 1347 C C . PRO A 1 165 ? 10.092 9.656 -19.113 1.00 44.25 165 PRO A C 1
ATOM 1349 O O . PRO A 1 165 ? 10.883 10.207 -19.874 1.00 44.25 165 PRO A O 1
ATOM 1352 N N . ILE A 1 166 ? 10.479 9.029 -18.006 1.00 44.88 166 ILE A N 1
ATOM 1353 C CA . ILE A 1 166 ? 11.862 8.598 -17.829 1.00 44.88 166 ILE A CA 1
ATOM 1354 C C . ILE A 1 166 ? 11.995 7.376 -18.743 1.00 44.88 166 ILE A C 1
ATOM 1356 O O . ILE A 1 166 ? 11.361 6.361 -18.454 1.00 44.88 166 ILE A O 1
ATOM 1360 N N . ASP A 1 167 ? 12.710 7.533 -19.858 1.00 38.25 167 ASP A N 1
ATOM 1361 C CA . ASP A 1 167 ? 13.175 6.419 -20.698 1.00 38.25 167 ASP A CA 1
ATOM 1362 C C . ASP A 1 167 ? 14.120 5.491 -19.914 1.00 38.25 167 ASP A C 1
ATOM 1364 O O . ASP A 1 167 ? 14.957 6.011 -19.130 1.00 38.25 167 ASP A O 1
#

Foldseek 3Di:
DDQKFQADPVLVVVQCVVPNDDPDGDRMDGQVVSQVSCCVPPNGGDPDDALLVVVVVCVVVDDPDDDAAAAELQRLLCVQQPPNLQAEDDPVSLVSSLVNNLRNLVSGHQAYEYECQDPRNVRYDPVSVVSNRVSNVVRVHDYHYPDDDQHHPPPDDPPDRHDPDDD

Sequence (167 aa):
MNEYMRPPMVLRDEIFEQSPYLYYAPTVLPIDTVNDLMKKKYGWTIDYRTMAEYFQRVEERGISINYVPLVGHGTVRIAVMGEDYKRHSTKPELDQMKELIHQAMKEGCRGQSAGLDYDPDVFADSSEIDDCVAVLNDYNGIYFPHWRRTGRRREVKLGTGYAEPID

Nearest PDB structures (foldseek):
  1m7j-assembly1_A  TM=8.892E-01  e=1.200E-06  Alcaligenes faecalis
  1rk5-assembly1_A  TM=8.897E-01  e=1.200E-06  Alcaligenes faecalis
  1v4y-assembly1_A  TM=8.876E-01  e=3.898E-06  Alcaligenes faecalis
  3giq-assembly1_A  TM=9.004E-01  e=9.214E-05  Bordetella bronchiseptica
  4amu-assembly1_A  TM=3.613E-01  e=1.075E+00  Malacoplasma penetrans

pLDDT: mean 89.53, std 12.89, range [38.25, 98.44]

Secondary structure (DSSP, 8-state):
--SEEPPPGGGHHHHHHHS--SS---S-EEHHHHHHHHHHHHS------SHHHHHHHHHHH--SS-----EEHHHHHHHHHGGG-SSPPPHHHHHHHHHHHHHHHHTT--EEEEETTSTTGGG--HHHHHHHHHGGGGGT-EEEEE-SSS---SSPPTT-SS-----